Protein AF-A0A0B7FRS6-F1 (afdb_monomer)

Mean predicted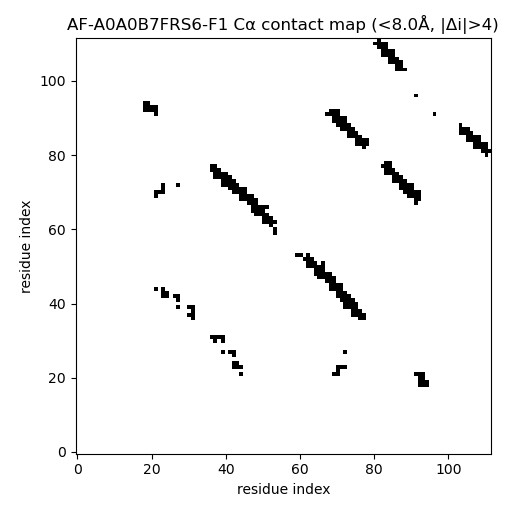 aligned error: 12.32 Å

pLDDT: mean 74.44, std 14.44, range [36.5, 91.19]

Structure (mmCIF, N/CA/C/O backbone):
data_AF-A0A0B7FRS6-F1
#
_entry.id   AF-A0A0B7FRS6-F1
#
loop_
_atom_site.group_PDB
_atom_site.id
_atom_site.type_symbol
_atom_site.label_atom_id
_atom_site.label_alt_id
_atom_site.label_comp_id
_atom_site.label_asym_id
_atom_site.label_entity_id
_atom_site.label_seq_id
_atom_site.pdbx_PDB_ins_code
_atom_site.Cartn_x
_atom_site.Cartn_y
_atom_site.Cartn_z
_atom_site.occupancy
_atom_site.B_iso_or_equiv
_atom_site.auth_seq_id
_atom_site.auth_comp_id
_atom_site.auth_asym_id
_atom_site.auth_atom_id
_atom_site.pdbx_PDB_model_num
ATOM 1 N N . MET A 1 1 ? 52.051 -42.140 -29.168 1.00 36.50 1 MET A N 1
ATOM 2 C CA . MET A 1 1 ? 51.556 -40.770 -29.425 1.00 36.50 1 MET A CA 1
ATOM 3 C C . MET A 1 1 ? 50.822 -40.313 -28.178 1.00 36.50 1 MET A C 1
ATOM 5 O O . MET A 1 1 ? 50.011 -41.065 -27.660 1.00 36.50 1 MET A O 1
ATOM 9 N N . HIS A 1 2 ? 51.223 -39.168 -27.636 1.00 40.34 2 HIS A N 1
ATOM 10 C CA . HIS A 1 2 ? 50.730 -38.613 -26.380 1.00 40.34 2 HIS A CA 1
ATOM 11 C C . HIS A 1 2 ? 49.326 -38.003 -26.541 1.00 40.34 2 HIS A C 1
ATOM 13 O O . HIS A 1 2 ? 49.011 -37.505 -27.620 1.00 40.34 2 HIS A O 1
ATOM 19 N N . THR A 1 3 ? 48.610 -37.899 -25.407 1.00 42.34 3 THR A N 1
ATOM 20 C CA . THR A 1 3 ? 47.634 -36.837 -25.044 1.00 42.34 3 THR A CA 1
ATOM 21 C C . THR A 1 3 ? 46.249 -36.852 -25.735 1.00 42.34 3 THR A C 1
ATOM 23 O O . THR A 1 3 ? 46.148 -37.199 -26.897 1.00 42.34 3 THR A O 1
ATOM 26 N N . LEU A 1 4 ? 45.103 -36.509 -25.123 1.00 47.31 4 LEU A N 1
ATOM 27 C CA . LEU A 1 4 ? 44.782 -35.772 -23.894 1.00 47.31 4 LEU A CA 1
ATOM 28 C C . LEU A 1 4 ? 43.533 -36.348 -23.195 1.00 47.31 4 LEU A C 1
ATOM 30 O O . LEU A 1 4 ? 42.510 -36.598 -23.830 1.00 47.31 4 LEU A O 1
ATOM 34 N N . SER A 1 5 ? 43.598 -36.409 -21.864 1.00 54.47 5 SER A N 1
ATOM 35 C CA . SER A 1 5 ? 42.441 -36.444 -20.967 1.00 54.47 5 SER A CA 1
ATOM 36 C C . SER A 1 5 ? 41.700 -35.103 -21.061 1.00 54.47 5 SER A C 1
ATOM 38 O O . SER A 1 5 ? 42.273 -34.060 -20.744 1.00 54.47 5 SER A O 1
ATOM 40 N N . LYS A 1 6 ? 40.451 -35.101 -21.539 1.00 46.09 6 LYS A N 1
ATOM 41 C CA . LYS A 1 6 ? 39.586 -33.911 -21.548 1.00 46.09 6 LYS A CA 1
ATOM 42 C C . LYS A 1 6 ? 38.684 -33.935 -20.318 1.00 46.09 6 LYS A C 1
ATOM 44 O O . LYS A 1 6 ? 37.590 -34.486 -20.344 1.00 46.09 6 LYS A O 1
ATOM 49 N N . TRP A 1 7 ? 39.162 -33.316 -19.247 1.00 55.66 7 TRP A N 1
ATOM 50 C CA . TRP A 1 7 ? 38.306 -32.736 -18.216 1.00 55.66 7 TRP A CA 1
ATOM 51 C C . TRP A 1 7 ? 37.706 -31.438 -18.747 1.00 55.66 7 TRP A C 1
ATOM 53 O O . TRP A 1 7 ? 38.464 -30.618 -19.251 1.00 55.66 7 TRP A O 1
ATOM 63 N N . LEU A 1 8 ? 36.394 -31.241 -18.607 1.00 51.91 8 LEU A N 1
ATOM 64 C CA . LEU A 1 8 ? 35.692 -29.955 -18.720 1.00 51.91 8 LEU A CA 1
ATOM 65 C C . LEU A 1 8 ? 34.285 -30.121 -18.103 1.00 51.91 8 LEU A C 1
ATOM 67 O O . LEU A 1 8 ? 33.739 -31.221 -18.110 1.00 51.91 8 LEU A O 1
ATOM 71 N N . PRO A 1 9 ? 33.707 -29.061 -17.529 1.00 49.56 9 PRO A N 1
ATOM 72 C CA . PRO A 1 9 ? 33.824 -28.719 -16.119 1.00 49.56 9 PRO A CA 1
ATOM 73 C C . PRO A 1 9 ? 32.498 -28.955 -15.380 1.00 49.56 9 PRO A C 1
ATOM 75 O O . PRO A 1 9 ? 31.437 -29.057 -15.991 1.00 49.56 9 PRO A O 1
ATOM 78 N N . VAL A 1 10 ? 32.550 -29.005 -14.046 1.00 53.81 10 VAL A N 1
ATOM 79 C CA . VAL A 1 10 ? 31.360 -28.899 -13.193 1.00 53.81 10 VAL A CA 1
ATOM 80 C C . VAL A 1 10 ? 30.739 -27.531 -13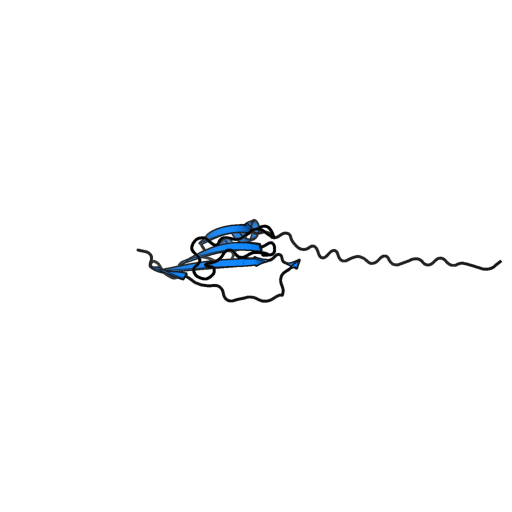.470 1.00 53.81 10 VAL A C 1
ATOM 82 O O . VAL A 1 10 ? 31.195 -26.517 -12.944 1.00 53.81 10 VAL A O 1
ATOM 85 N N . SER A 1 11 ? 29.764 -27.495 -14.379 1.00 56.84 11 SER A N 1
ATOM 86 C CA . SER A 1 11 ? 28.996 -26.298 -14.691 1.00 56.84 11 SER A CA 1
ATOM 87 C C . SER A 1 11 ? 28.397 -25.784 -13.398 1.00 56.84 11 SER A C 1
ATOM 89 O O . SER A 1 11 ? 27.601 -26.466 -12.751 1.00 56.84 11 SER A O 1
ATOM 91 N N . ALA A 1 12 ? 28.837 -24.588 -13.020 1.00 54.03 12 ALA A N 1
ATOM 92 C CA . ALA A 1 12 ? 28.285 -23.828 -11.927 1.00 54.03 12 ALA A CA 1
ATOM 93 C C . ALA A 1 12 ? 26.760 -23.820 -12.066 1.00 54.03 12 ALA A C 1
ATOM 95 O O . ALA A 1 12 ? 26.212 -23.259 -13.016 1.00 54.03 12 ALA A O 1
ATOM 96 N N . LEU A 1 13 ? 26.084 -24.458 -11.110 1.00 49.31 13 LEU A N 1
ATOM 97 C CA . LEU A 1 13 ? 24.711 -24.131 -10.770 1.00 49.31 13 LEU A CA 1
ATOM 98 C C . LEU A 1 13 ? 24.729 -22.649 -10.404 1.00 49.31 13 LEU A C 1
ATOM 100 O O . LEU A 1 13 ? 25.051 -22.271 -9.278 1.00 49.31 13 LEU A O 1
ATOM 104 N N . LEU A 1 14 ? 24.465 -21.800 -11.395 1.00 47.53 14 LEU A N 1
ATOM 105 C CA . LEU A 1 14 ? 24.078 -20.429 -11.155 1.00 47.53 14 LEU A CA 1
ATOM 106 C C . LEU A 1 14 ? 22.814 -20.536 -10.315 1.00 47.53 14 LEU A C 1
ATOM 108 O O . LEU A 1 14 ? 21.745 -20.887 -10.815 1.00 47.53 14 LEU A O 1
ATOM 112 N N . TYR A 1 15 ? 22.968 -20.296 -9.015 1.00 48.75 15 TYR A N 1
ATOM 113 C CA . TYR A 1 15 ? 21.874 -19.939 -8.140 1.00 48.75 15 TYR A CA 1
ATOM 114 C C . TYR A 1 15 ? 21.245 -18.689 -8.748 1.00 48.75 15 TYR A C 1
ATOM 116 O O . TYR A 1 15 ? 21.639 -17.563 -8.446 1.00 48.75 15 TYR A O 1
ATOM 124 N N . ALA A 1 16 ? 20.292 -18.889 -9.657 1.00 46.75 16 ALA A N 1
ATOM 125 C CA . ALA A 1 16 ? 19.296 -17.892 -9.956 1.00 46.75 16 ALA A CA 1
ATOM 126 C C . ALA A 1 16 ? 18.582 -17.662 -8.626 1.00 46.75 16 ALA A C 1
ATOM 128 O O . ALA A 1 16 ? 17.692 -18.419 -8.234 1.00 46.75 16 ALA A O 1
ATOM 129 N N . ALA A 1 17 ? 19.057 -16.672 -7.872 1.00 50.22 17 ALA A N 1
ATOM 130 C CA . ALA A 1 17 ? 18.305 -16.101 -6.782 1.00 50.22 17 ALA A CA 1
ATOM 131 C C . ALA A 1 17 ? 17.002 -15.634 -7.425 1.00 50.22 17 ALA A C 1
ATOM 133 O O . ALA A 1 17 ? 16.973 -14.635 -8.139 1.00 50.22 17 ALA A O 1
ATOM 134 N N . SER A 1 18 ? 15.953 -16.438 -7.267 1.00 43.28 18 SER A N 1
ATOM 135 C CA . SER A 1 18 ? 14.602 -16.093 -7.668 1.00 43.28 18 SER A CA 1
ATOM 136 C C . SER A 1 18 ? 14.213 -14.873 -6.843 1.00 43.28 18 SER A C 1
ATOM 138 O O . SER A 1 18 ? 13.661 -15.016 -5.752 1.00 43.28 18 SER A O 1
ATOM 140 N N . ALA A 1 19 ? 14.555 -13.675 -7.325 1.00 54.12 19 ALA A N 1
ATOM 141 C CA . ALA A 1 19 ? 14.018 -12.435 -6.802 1.00 54.12 19 ALA A CA 1
ATOM 142 C C . ALA A 1 19 ? 12.505 -12.574 -6.938 1.00 54.12 19 ALA A C 1
ATOM 144 O O . ALA A 1 19 ? 11.979 -12.663 -8.048 1.00 54.12 19 ALA A O 1
ATOM 145 N N . LYS A 1 20 ? 11.816 -12.737 -5.806 1.00 59.75 20 LYS A N 1
ATOM 146 C CA . LYS A 1 20 ? 10.366 -12.875 -5.834 1.00 59.75 20 LYS A CA 1
ATOM 147 C C . LYS A 1 20 ? 9.819 -11.587 -6.449 1.00 59.75 20 LYS A C 1
ATOM 149 O O . LYS A 1 20 ? 10.229 -10.513 -5.994 1.00 59.75 20 LYS A O 1
ATOM 154 N N . PRO A 1 21 ? 8.954 -11.679 -7.475 1.00 65.50 21 PRO A N 1
ATOM 155 C CA . PRO A 1 21 ? 8.307 -10.499 -8.018 1.00 65.50 21 PRO A CA 1
ATOM 156 C C . PRO A 1 21 ? 7.596 -9.765 -6.881 1.00 65.50 21 PRO A C 1
ATOM 158 O O . PRO A 1 21 ? 7.134 -10.381 -5.916 1.00 65.50 21 PRO A O 1
ATOM 161 N N . LEU A 1 22 ? 7.586 -8.441 -6.970 1.00 76.44 22 LEU A N 1
ATOM 162 C CA . LEU A 1 22 ? 7.035 -7.568 -5.948 1.00 76.44 22 LEU A CA 1
ATOM 163 C C . LEU A 1 22 ? 5.520 -7.806 -5.818 1.00 76.44 22 LEU A C 1
ATOM 165 O O . LEU A 1 22 ? 4.728 -7.274 -6.589 1.00 76.44 22 LEU A O 1
ATOM 169 N N . ASP A 1 23 ? 5.108 -8.631 -4.857 1.00 84.69 23 ASP A N 1
ATOM 170 C CA . ASP A 1 23 ? 3.711 -9.047 -4.716 1.00 84.69 23 ASP A CA 1
ATOM 171 C C . ASP A 1 23 ? 2.913 -8.096 -3.809 1.00 84.69 23 ASP A C 1
ATOM 173 O O . ASP A 1 23 ? 2.596 -8.391 -2.652 1.00 84.69 23 ASP A O 1
ATOM 177 N N . CYS A 1 24 ? 2.587 -6.917 -4.342 1.00 86.38 24 CYS A N 1
ATOM 178 C CA . CYS A 1 24 ? 1.724 -5.954 -3.653 1.00 86.38 24 CYS A CA 1
ATOM 179 C C . CYS A 1 24 ? 0.311 -6.496 -3.403 1.00 86.38 24 CYS A C 1
ATOM 181 O O . CYS A 1 24 ? -0.322 -6.138 -2.406 1.00 86.38 24 CYS A O 1
ATOM 183 N N . ALA A 1 25 ? -0.197 -7.354 -4.289 1.00 86.00 25 ALA A N 1
ATOM 184 C CA . ALA A 1 25 ? -1.538 -7.911 -4.164 1.00 86.00 25 ALA A CA 1
ATOM 185 C C . ALA A 1 25 ? -1.605 -8.921 -3.010 1.00 86.00 25 ALA A C 1
ATOM 187 O O . ALA A 1 25 ? -2.475 -8.810 -2.144 1.00 86.00 25 ALA A O 1
ATOM 188 N N . GLY A 1 26 ? -0.642 -9.841 -2.930 1.00 86.50 26 GLY A N 1
ATOM 189 C CA . GLY A 1 26 ? -0.522 -10.770 -1.809 1.00 86.50 26 GLY A CA 1
ATOM 190 C C . GLY A 1 26 ? -0.219 -10.067 -0.488 1.00 86.50 26 GLY A C 1
ATOM 191 O O . GLY A 1 26 ? -0.748 -10.473 0.549 1.00 86.50 26 GLY A O 1
ATOM 192 N N . LEU A 1 27 ? 0.546 -8.966 -0.505 1.00 85.44 27 LEU A N 1
ATOM 193 C CA . LEU A 1 27 ? 0.742 -8.124 0.680 1.00 85.44 27 LEU A CA 1
ATOM 194 C C . LEU A 1 27 ? -0.584 -7.528 1.170 1.00 85.44 27 LEU A C 1
ATOM 196 O O . LEU A 1 27 ? -0.861 -7.548 2.370 1.00 85.44 27 LEU A O 1
ATOM 200 N N . LEU A 1 28 ? -1.415 -7.023 0.254 1.00 87.31 28 LEU A N 1
ATOM 201 C CA . LEU A 1 28 ? -2.725 -6.471 0.585 1.00 87.31 28 LEU A CA 1
ATOM 202 C C . LEU A 1 28 ? -3.620 -7.510 1.263 1.00 87.31 28 LEU A C 1
ATOM 204 O O . LEU A 1 28 ? -4.206 -7.213 2.305 1.00 87.31 28 LEU A O 1
ATOM 208 N N . ASP A 1 29 ? -3.696 -8.713 0.700 1.00 87.69 29 ASP A N 1
ATOM 209 C CA . ASP A 1 29 ? -4.499 -9.809 1.245 1.00 87.69 29 ASP A CA 1
ATOM 210 C C . ASP A 1 29 ? -3.975 -10.276 2.613 1.00 87.69 29 ASP A C 1
ATOM 212 O O . ASP A 1 29 ? -4.687 -10.229 3.621 1.00 87.69 29 ASP A O 1
ATOM 216 N N . SER A 1 30 ? -2.679 -10.586 2.677 1.00 88.25 30 SER A N 1
ATOM 217 C CA . SER A 1 30 ? -2.015 -11.065 3.894 1.00 88.25 30 SER A CA 1
ATOM 218 C C . SER A 1 30 ? -2.083 -10.044 5.029 1.00 88.25 30 SER A C 1
ATOM 220 O O . SER A 1 30 ? -2.215 -10.404 6.195 1.00 88.25 30 SER A O 1
ATOM 222 N N . SER A 1 31 ? -2.021 -8.747 4.723 1.00 87.81 31 SER A N 1
ATOM 223 C CA . SER A 1 31 ? -2.059 -7.707 5.756 1.00 87.81 31 SER A CA 1
ATOM 224 C C . SER A 1 31 ? -3.383 -7.684 6.530 1.00 87.81 31 SER A C 1
ATOM 226 O O . SER A 1 31 ? -3.375 -7.445 7.739 1.00 87.81 31 SER A O 1
ATOM 228 N N . LYS A 1 32 ? -4.509 -7.989 5.867 1.00 86.06 32 LYS A N 1
ATOM 229 C CA . LYS A 1 32 ? -5.842 -8.029 6.491 1.00 86.06 32 LYS A CA 1
ATOM 230 C C . LYS A 1 32 ? -5.995 -9.221 7.430 1.00 86.06 32 LYS A C 1
ATOM 232 O O . LYS A 1 32 ? -6.686 -9.120 8.441 1.00 86.06 32 LYS A O 1
ATOM 237 N N . THR A 1 33 ? -5.366 -10.345 7.093 1.00 87.38 33 THR A N 1
ATOM 238 C CA . THR A 1 33 ? -5.445 -11.580 7.882 1.00 87.38 33 THR A CA 1
ATOM 239 C C . THR A 1 33 ? -4.461 -11.572 9.050 1.00 87.38 33 THR A C 1
ATOM 241 O O . THR A 1 33 ? -4.813 -11.996 10.152 1.00 87.38 33 THR A O 1
ATOM 244 N N . LEU A 1 34 ? -3.254 -11.040 8.841 1.00 89.56 34 LEU A N 1
ATOM 245 C CA . LEU A 1 34 ? -2.190 -11.018 9.846 1.00 89.56 34 LEU A CA 1
ATOM 246 C C . LEU A 1 34 ? -2.374 -9.916 10.895 1.00 89.56 34 LEU A C 1
ATOM 248 O O . LEU A 1 34 ? -2.019 -10.115 12.057 1.00 89.56 34 LEU A O 1
ATOM 252 N N . ILE A 1 35 ? -2.923 -8.757 10.515 1.00 88.06 35 ILE A N 1
ATOM 253 C CA . ILE A 1 35 ? -3.040 -7.596 11.405 1.00 88.06 35 ILE A CA 1
ATOM 254 C C . ILE A 1 35 ? -4.518 -7.272 11.624 1.00 88.06 35 ILE A C 1
ATOM 256 O O . ILE A 1 35 ? -5.155 -6.551 10.854 1.00 88.06 35 ILE A O 1
ATOM 260 N N . LYS A 1 36 ? -5.073 -7.789 12.725 1.00 86.25 36 LYS A N 1
ATOM 261 C CA . LYS A 1 36 ? -6.466 -7.526 13.114 1.00 86.25 36 LYS A CA 1
ATOM 262 C C . LYS A 1 36 ? -6.706 -6.025 13.284 1.00 86.25 36 LYS A C 1
ATOM 264 O O . LYS A 1 36 ? -5.974 -5.361 14.007 1.00 86.25 36 LYS A O 1
ATOM 269 N N . GLY A 1 37 ? -7.759 -5.505 12.656 1.00 84.50 37 GLY A N 1
ATOM 270 C CA . GLY A 1 37 ? -8.132 -4.087 12.744 1.00 84.50 37 GLY A CA 1
ATOM 271 C C . GLY A 1 37 ? -7.366 -3.162 11.793 1.00 84.50 37 GLY A C 1
ATOM 272 O O . GLY A 1 37 ? -7.641 -1.958 11.774 1.00 84.50 37 GLY A O 1
ATOM 273 N N . LEU A 1 38 ? -6.451 -3.708 10.985 1.00 89.12 38 LEU A N 1
ATOM 274 C CA . LEU A 1 38 ? -5.840 -2.984 9.882 1.00 89.12 38 LEU A CA 1
ATOM 275 C C . LEU A 1 38 ? -6.836 -2.831 8.731 1.00 89.12 38 LEU A C 1
ATOM 277 O O . LEU A 1 38 ? -7.487 -3.788 8.321 1.00 89.12 38 LEU A O 1
ATOM 281 N N . ASN A 1 39 ? -6.909 -1.625 8.180 1.00 90.06 39 ASN A N 1
ATOM 282 C CA . ASN A 1 39 ? -7.727 -1.285 7.024 1.00 90.06 39 ASN A CA 1
ATOM 283 C C . ASN A 1 39 ? -6.806 -0.764 5.914 1.00 90.06 39 ASN A C 1
ATOM 285 O O . ASN A 1 39 ? -6.555 0.443 5.833 1.00 90.06 39 ASN A O 1
ATOM 289 N N . PRO A 1 40 ? -6.241 -1.654 5.085 1.00 89.88 40 PRO A N 1
ATOM 290 C CA . PRO A 1 40 ? -5.473 -1.250 3.917 1.00 89.88 40 PRO A CA 1
ATOM 291 C C . PRO A 1 40 ? -6.356 -0.504 2.912 1.00 89.88 40 PRO A C 1
ATOM 293 O O . PRO A 1 40 ? -7.472 -0.942 2.635 1.00 89.88 40 PRO A O 1
ATOM 296 N N . PHE A 1 41 ? -5.853 0.593 2.350 1.00 87.94 41 PHE A N 1
ATOM 297 C CA . PHE A 1 41 ? -6.558 1.391 1.338 1.00 87.94 41 PHE A CA 1
ATOM 298 C C . PHE A 1 41 ? -5.809 1.479 0.002 1.00 87.94 41 PHE A C 1
ATOM 300 O O . PHE A 1 41 ? -6.413 1.859 -0.994 1.00 87.94 41 PHE A O 1
ATOM 307 N N . VAL A 1 42 ? -4.514 1.149 -0.036 1.00 87.38 42 VAL A N 1
ATOM 308 C CA . VAL A 1 42 ? -3.723 1.099 -1.275 1.00 87.38 42 VAL A CA 1
ATOM 309 C C . VAL A 1 42 ? -2.654 0.017 -1.167 1.00 87.38 42 VAL A C 1
ATOM 311 O O . VAL A 1 42 ? -2.046 -0.154 -0.108 1.00 87.38 42 VAL A O 1
ATOM 314 N N . SER A 1 43 ? -2.436 -0.713 -2.256 1.00 89.12 43 SER A N 1
ATOM 315 C CA . SER A 1 43 ? -1.270 -1.576 -2.438 1.00 89.12 43 SER A CA 1
ATOM 316 C C . SER A 1 43 ? -0.973 -1.689 -3.925 1.00 89.12 43 SER A C 1
ATOM 318 O O . SER A 1 43 ? -1.641 -2.435 -4.638 1.00 89.12 43 SER A O 1
ATOM 320 N N . GLU A 1 44 ? -0.022 -0.895 -4.403 1.00 87.88 44 GLU A N 1
ATOM 321 C CA . GLU A 1 44 ? 0.251 -0.742 -5.833 1.00 87.88 44 GLU A CA 1
ATOM 322 C C . GLU A 1 44 ? 1.750 -0.797 -6.112 1.00 87.88 44 GLU A C 1
ATOM 324 O O . GLU A 1 44 ? 2.564 -0.283 -5.340 1.00 87.88 44 GLU A O 1
ATOM 329 N N . ILE A 1 45 ? 2.104 -1.423 -7.235 1.00 87.38 45 ILE A N 1
ATOM 330 C CA . ILE A 1 45 ? 3.470 -1.414 -7.752 1.00 87.38 45 ILE A CA 1
ATOM 331 C C . ILE A 1 45 ? 3.676 -0.084 -8.473 1.00 87.38 45 ILE A C 1
ATOM 333 O O . ILE A 1 45 ? 2.968 0.233 -9.429 1.00 87.38 45 ILE A O 1
ATOM 337 N N . HIS A 1 46 ? 4.672 0.673 -8.034 1.00 85.31 46 HIS A N 1
ATOM 338 C CA . HIS A 1 46 ? 5.188 1.817 -8.763 1.00 85.31 46 HIS A CA 1
ATOM 339 C C . HIS A 1 46 ? 6.411 1.377 -9.573 1.00 85.31 46 HIS A C 1
ATOM 341 O O . HIS A 1 46 ? 7.377 0.885 -8.980 1.00 85.31 46 HIS A O 1
ATOM 347 N N . PRO A 1 47 ? 6.381 1.527 -10.910 1.00 80.94 47 PRO A N 1
ATOM 348 C CA . PRO A 1 47 ? 7.487 1.119 -11.766 1.00 80.94 47 PRO A CA 1
ATOM 349 C C . PRO A 1 47 ? 8.733 1.972 -11.512 1.00 80.94 47 PRO A C 1
ATOM 351 O O . PRO A 1 47 ? 8.650 3.092 -11.012 1.00 80.94 47 PRO A O 1
ATOM 354 N N . ALA A 1 48 ? 9.899 1.443 -11.881 1.00 80.44 48 ALA A N 1
ATOM 355 C CA . ALA A 1 48 ? 11.147 2.192 -11.806 1.00 80.44 48 ALA A CA 1
ATOM 356 C C . ALA A 1 48 ? 11.141 3.406 -12.754 1.00 80.44 48 ALA A C 1
ATOM 358 O O . ALA A 1 48 ? 10.471 3.401 -13.790 1.00 80.44 48 ALA A O 1
ATOM 359 N N . ASN A 1 49 ? 11.940 4.422 -12.419 1.00 73.19 49 ASN A N 1
ATOM 360 C CA . ASN A 1 49 ? 12.228 5.592 -13.262 1.00 73.19 49 ASN A CA 1
ATOM 361 C C . ASN A 1 49 ? 11.008 6.463 -13.611 1.00 73.19 49 ASN A C 1
ATOM 363 O O . ASN A 1 49 ? 11.067 7.267 -14.543 1.00 73.19 49 ASN A O 1
ATOM 367 N N . VAL A 1 50 ? 9.909 6.347 -12.863 1.00 70.00 50 VAL A N 1
ATOM 368 C CA . VAL A 1 50 ? 8.789 7.287 -12.967 1.00 70.00 50 VAL A CA 1
ATOM 369 C C . VAL A 1 50 ? 8.891 8.350 -11.889 1.00 70.00 50 VAL A C 1
ATOM 371 O O . VAL A 1 50 ? 9.262 8.085 -10.746 1.00 70.00 50 VAL A O 1
ATOM 374 N N . THR A 1 51 ? 8.532 9.576 -12.253 1.00 70.25 51 THR A N 1
ATOM 375 C CA . THR A 1 51 ? 8.426 10.677 -11.305 1.00 70.25 51 THR A CA 1
ATOM 376 C C . THR A 1 51 ? 7.257 10.413 -10.364 1.00 70.25 51 THR A C 1
ATOM 378 O O . THR A 1 51 ? 6.092 10.588 -10.725 1.00 70.25 51 THR A O 1
ATOM 381 N N . PHE A 1 52 ? 7.563 9.976 -9.146 1.00 71.81 52 PHE A N 1
ATOM 382 C CA . PHE A 1 52 ? 6.541 9.752 -8.138 1.00 71.81 52 PHE A CA 1
ATOM 383 C C . PHE A 1 52 ? 6.118 11.091 -7.525 1.00 71.81 52 PHE A C 1
ATOM 385 O O . PHE A 1 52 ? 6.940 11.812 -6.954 1.00 71.81 52 PHE A O 1
ATOM 392 N N . VAL A 1 53 ? 4.827 11.413 -7.644 1.00 69.44 53 VAL A N 1
ATOM 393 C CA . VAL A 1 53 ? 4.206 12.597 -7.039 1.00 69.44 53 VAL A CA 1
ATOM 394 C C . VAL A 1 53 ? 3.325 12.138 -5.874 1.00 69.44 53 VAL A C 1
ATOM 396 O O . VAL A 1 53 ? 2.190 11.706 -6.089 1.00 69.44 53 VAL A O 1
ATOM 399 N N . PRO A 1 54 ? 3.819 12.190 -4.629 1.00 65.94 54 PRO A N 1
ATOM 400 C CA . PRO A 1 54 ? 3.016 11.824 -3.475 1.00 65.94 54 PRO A CA 1
ATOM 401 C C . PRO A 1 54 ? 1.929 12.870 -3.225 1.00 65.94 54 PRO A C 1
ATOM 403 O O . PRO A 1 54 ? 2.170 13.950 -2.688 1.00 65.94 54 PRO A O 1
ATOM 406 N N . VAL A 1 55 ? 0.695 12.533 -3.587 1.00 60.88 55 VAL A N 1
ATOM 407 C CA . VAL A 1 55 ? -0.460 13.403 -3.355 1.00 60.88 55 VAL A CA 1
ATOM 408 C C . VAL A 1 55 ? -0.693 13.561 -1.847 1.00 60.88 55 VAL A C 1
ATOM 410 O O . VAL A 1 55 ? -1.037 12.604 -1.155 1.00 60.88 55 VAL A O 1
ATOM 413 N N . GLY A 1 56 ? -0.512 14.781 -1.334 1.00 58.34 56 GLY A N 1
ATOM 414 C CA . GLY A 1 56 ? -0.846 15.141 0.048 1.00 58.34 56 GLY A CA 1
ATOM 415 C C . GLY A 1 56 ? 0.161 14.699 1.118 1.00 58.34 56 GLY A C 1
ATOM 416 O O . GLY A 1 56 ? -0.174 14.737 2.304 1.00 58.34 56 GLY A O 1
ATOM 417 N N . ASN A 1 57 ? 1.383 14.296 0.745 1.00 61.84 57 ASN A N 1
ATOM 418 C CA . ASN A 1 57 ? 2.429 13.977 1.718 1.00 61.84 57 ASN A CA 1
ATOM 419 C C . ASN A 1 57 ? 3.370 15.171 1.934 1.00 61.84 57 ASN A C 1
ATOM 421 O O . ASN A 1 57 ? 4.250 15.440 1.124 1.00 61.84 57 ASN A O 1
ATOM 425 N N . VAL A 1 58 ? 3.229 15.849 3.075 1.00 59.22 58 VAL A N 1
ATOM 426 C CA . VAL A 1 58 ? 4.076 16.999 3.455 1.00 59.22 58 VAL A CA 1
ATOM 427 C C . VAL A 1 58 ? 5.562 16.621 3.554 1.00 59.22 58 VAL A C 1
ATOM 429 O O . VAL A 1 58 ? 6.424 17.481 3.416 1.00 59.22 58 VAL A O 1
ATOM 432 N N . ALA A 1 59 ? 5.881 15.340 3.784 1.00 58.38 59 ALA A N 1
ATOM 433 C CA . ALA A 1 59 ? 7.266 14.873 3.855 1.00 58.38 59 ALA A CA 1
ATOM 434 C C . ALA A 1 59 ? 7.960 14.826 2.484 1.00 58.38 59 ALA A C 1
ATOM 436 O O . ALA A 1 59 ? 9.186 14.812 2.430 1.00 58.38 59 ALA A O 1
ATOM 437 N N . TYR A 1 60 ? 7.190 14.826 1.394 1.00 62.59 60 TYR A N 1
ATOM 438 C CA . TYR A 1 60 ? 7.698 14.783 0.026 1.00 62.59 60 TYR A CA 1
ATOM 439 C C . TYR A 1 60 ? 7.000 15.864 -0.811 1.00 62.59 60 TYR A C 1
ATOM 441 O O . TYR A 1 60 ? 6.141 15.558 -1.633 1.00 62.59 60 TYR A O 1
ATOM 449 N N . PRO A 1 61 ? 7.333 17.148 -0.590 1.00 62.56 61 PRO A N 1
ATOM 450 C CA . PRO A 1 61 ? 6.715 18.256 -1.319 1.00 62.56 61 PRO A CA 1
ATOM 451 C C . PRO A 1 61 ? 7.118 18.284 -2.799 1.00 62.56 61 PRO A C 1
ATOM 453 O O . PRO A 1 61 ? 6.422 18.882 -3.615 1.00 62.56 61 PRO A O 1
ATOM 456 N N . ASN A 1 62 ? 8.228 17.624 -3.141 1.00 69.56 62 ASN A N 1
ATOM 457 C CA . ASN A 1 62 ? 8.795 17.621 -4.477 1.00 69.56 62 ASN A CA 1
ATOM 458 C C . ASN A 1 62 ? 8.687 16.218 -5.084 1.00 69.56 62 ASN A C 1
ATOM 460 O O . ASN A 1 62 ? 8.862 15.231 -4.360 1.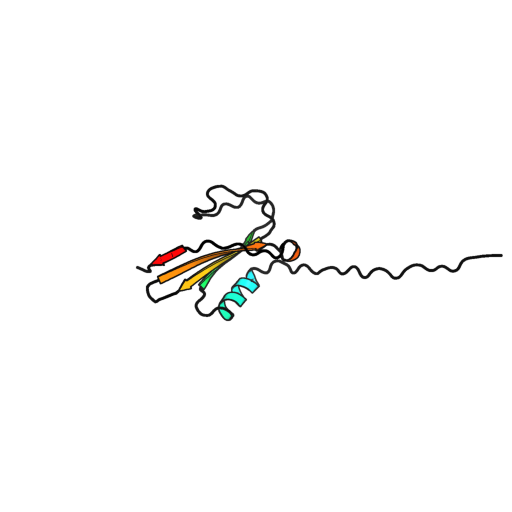00 69.56 62 ASN A O 1
ATOM 464 N N . PRO A 1 63 ? 8.450 16.116 -6.402 1.00 69.88 63 PRO A N 1
ATOM 465 C CA . PRO A 1 63 ? 8.511 14.839 -7.088 1.00 69.88 63 PRO A CA 1
ATOM 466 C C . PRO A 1 63 ? 9.885 14.190 -6.909 1.00 69.88 63 PRO A C 1
ATOM 468 O O . PRO A 1 63 ? 10.908 14.871 -7.001 1.00 69.88 63 PRO A O 1
ATOM 471 N N . VAL A 1 64 ? 9.907 12.884 -6.644 1.00 69.56 64 VAL A N 1
ATOM 472 C CA . VAL A 1 64 ? 11.155 12.148 -6.403 1.00 69.56 64 VAL A CA 1
ATOM 473 C C . VAL A 1 64 ? 11.554 11.420 -7.692 1.00 69.56 64 VAL A C 1
ATOM 475 O O . VAL A 1 64 ? 10.827 10.510 -8.104 1.00 69.56 64 VAL A O 1
ATOM 478 N N . PRO A 1 65 ? 12.646 11.831 -8.367 1.00 71.75 65 PRO A N 1
ATOM 479 C CA . PRO A 1 65 ? 13.154 11.133 -9.543 1.00 71.75 65 PRO A CA 1
ATOM 480 C C . PRO A 1 65 ? 13.934 9.869 -9.149 1.00 71.75 65 PRO A C 1
ATOM 482 O O . PRO A 1 65 ? 14.329 9.706 -7.995 1.00 71.75 65 PRO A O 1
ATOM 485 N N . ASP A 1 66 ? 14.152 8.984 -10.126 1.00 71.00 66 ASP A N 1
ATOM 486 C CA . ASP A 1 66 ? 15.062 7.829 -10.033 1.00 71.00 66 ASP A CA 1
ATOM 487 C C . ASP A 1 66 ? 14.766 6.842 -8.893 1.00 71.00 66 ASP A C 1
ATOM 489 O O . ASP A 1 66 ? 15.662 6.192 -8.349 1.00 71.00 66 ASP A O 1
ATOM 493 N N . LEU A 1 67 ? 13.489 6.697 -8.526 1.00 75.44 67 LEU A N 1
ATOM 494 C CA . LEU A 1 67 ? 13.094 5.659 -7.585 1.00 75.44 67 LEU A CA 1
ATOM 495 C C . LEU A 1 67 ? 13.154 4.279 -8.261 1.00 75.44 67 LEU A C 1
ATOM 497 O O . LEU A 1 67 ? 12.622 4.113 -9.366 1.00 75.44 67 LEU A O 1
ATOM 501 N N . PRO A 1 68 ? 13.774 3.276 -7.607 1.00 79.69 68 PRO A N 1
ATOM 502 C CA . PRO A 1 68 ? 13.666 1.891 -8.046 1.00 79.69 68 PRO A CA 1
ATOM 503 C C . PRO A 1 68 ? 12.212 1.432 -7.930 1.00 79.69 68 PRO A C 1
ATOM 505 O O . PRO A 1 68 ? 11.443 2.013 -7.172 1.00 79.69 68 PRO A O 1
ATOM 508 N N . GLU A 1 69 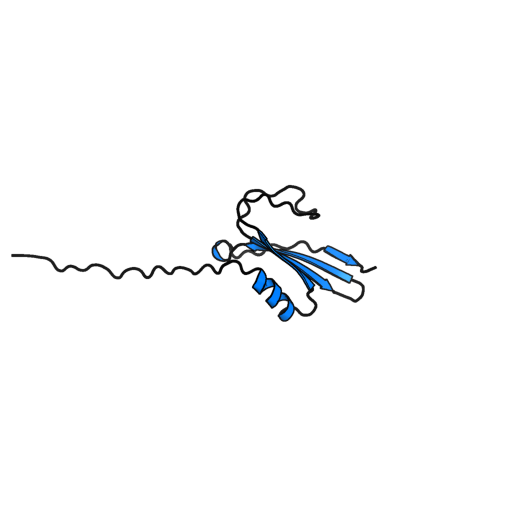? 11.843 0.365 -8.636 1.00 84.00 69 GLU A N 1
ATOM 509 C CA . GLU A 1 69 ? 10.509 -0.230 -8.512 1.00 84.00 69 GLU A CA 1
ATOM 510 C C . GLU A 1 69 ? 10.180 -0.541 -7.039 1.00 84.00 69 GLU A C 1
ATOM 512 O O . GLU A 1 69 ? 10.969 -1.179 -6.326 1.00 84.00 69 GLU A O 1
ATOM 517 N N . PHE A 1 70 ? 9.015 -0.082 -6.578 1.00 86.31 70 PHE A N 1
ATOM 518 C CA . PHE A 1 70 ? 8.593 -0.239 -5.188 1.00 86.31 70 PHE A CA 1
ATOM 519 C C . PHE A 1 70 ? 7.087 -0.449 -5.042 1.00 86.31 70 PHE A C 1
ATOM 521 O O . PHE A 1 70 ? 6.281 -0.034 -5.867 1.00 86.31 70 PHE A O 1
ATOM 528 N N . CYS A 1 71 ? 6.708 -1.087 -3.942 1.00 89.31 71 CYS A N 1
ATOM 529 C CA . CYS A 1 71 ? 5.340 -1.366 -3.566 1.00 89.31 71 CYS A CA 1
ATOM 530 C C . CYS A 1 71 ? 4.894 -0.291 -2.594 1.00 89.31 71 CYS A C 1
ATOM 532 O O . CYS A 1 71 ? 5.430 -0.205 -1.483 1.00 89.31 71 CYS A O 1
ATOM 534 N N . ARG A 1 72 ? 3.921 0.525 -2.986 1.00 88.25 72 ARG A N 1
ATOM 535 C CA . ARG A 1 72 ? 3.288 1.471 -2.073 1.00 88.25 72 ARG A CA 1
ATOM 536 C C . ARG A 1 72 ? 2.125 0.785 -1.390 1.00 88.25 72 ARG A C 1
ATOM 538 O O . ARG A 1 72 ? 1.065 0.612 -1.981 1.00 88.25 72 ARG A O 1
ATOM 545 N N . PHE A 1 73 ? 2.318 0.470 -0.120 1.00 89.50 73 PHE A N 1
ATOM 546 C CA . PHE A 1 73 ? 1.278 -0.042 0.753 1.00 89.50 73 PHE A CA 1
ATOM 547 C C . PHE A 1 73 ? 0.817 1.057 1.706 1.00 89.50 73 PHE A C 1
ATOM 549 O O . PHE A 1 73 ? 1.630 1.673 2.391 1.00 89.50 73 PHE A O 1
ATOM 556 N N . GLY A 1 74 ? -0.481 1.313 1.787 1.00 89.88 74 GLY A N 1
ATOM 557 C CA . GLY A 1 74 ? -1.043 2.288 2.712 1.00 89.88 74 GLY A CA 1
ATOM 558 C C . GLY A 1 74 ? -2.209 1.697 3.476 1.00 89.88 74 GLY A C 1
ATOM 559 O O . GLY A 1 74 ? -3.089 1.055 2.898 1.00 89.88 74 GLY A O 1
ATOM 560 N N . ALA A 1 75 ? -2.218 1.928 4.786 1.00 89.88 75 ALA A N 1
ATOM 561 C CA . ALA A 1 75 ? -3.258 1.417 5.658 1.00 89.88 75 ALA A CA 1
ATOM 562 C C . ALA A 1 75 ? -3.634 2.387 6.779 1.00 89.88 75 ALA A C 1
ATOM 564 O O . ALA A 1 75 ? -2.869 3.267 7.187 1.00 89.88 75 ALA A O 1
ATOM 565 N N . GLU A 1 76 ? -4.851 2.205 7.274 1.00 91.19 76 GLU A N 1
ATOM 566 C CA . GLU A 1 76 ? -5.379 2.866 8.457 1.00 91.19 76 GLU A CA 1
ATOM 567 C C . GLU A 1 76 ? -5.585 1.845 9.573 1.00 91.19 76 GLU A C 1
ATOM 569 O O . GLU A 1 76 ? -6.026 0.720 9.340 1.00 91.19 76 GLU A O 1
ATOM 574 N N . TYR A 1 77 ? -5.305 2.246 10.804 1.00 89.94 77 TYR A N 1
ATOM 575 C CA . TYR A 1 77 ? -5.529 1.425 11.982 1.00 89.94 77 TYR A CA 1
ATOM 576 C C . TYR A 1 77 ? -6.301 2.224 13.024 1.00 89.94 77 TYR A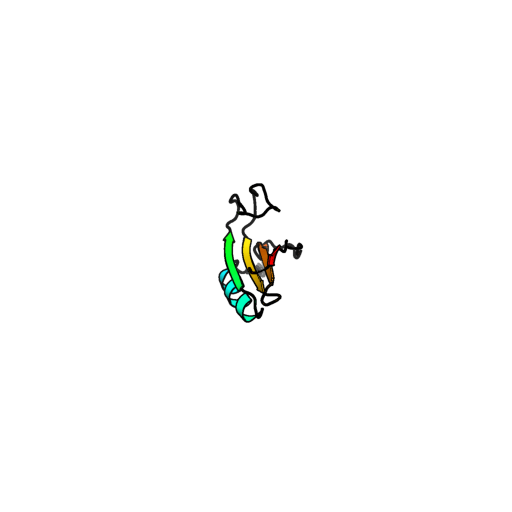 C 1
ATOM 578 O O . TYR A 1 77 ? -5.953 3.363 13.353 1.00 89.94 77 TYR A O 1
ATOM 586 N N . ASN A 1 78 ? -7.363 1.621 13.548 1.00 88.75 78 ASN A N 1
ATOM 587 C CA . ASN A 1 78 ? -8.196 2.236 14.571 1.00 88.75 78 ASN A CA 1
ATOM 588 C C . ASN A 1 78 ? -7.585 1.963 15.943 1.00 88.75 78 ASN A C 1
ATOM 590 O O . ASN A 1 78 ? -7.539 0.818 16.384 1.00 88.75 78 ASN A O 1
ATOM 594 N N . THR A 1 79 ? -7.125 3.008 16.624 1.00 85.50 79 THR A N 1
ATOM 595 C CA . THR A 1 79 ? -6.636 2.889 18.006 1.00 85.50 79 THR A CA 1
ATOM 596 C C . THR A 1 79 ? -7.771 2.973 19.014 1.00 85.50 79 THR A C 1
ATOM 598 O O . THR A 1 79 ? -7.663 2.420 20.103 1.00 85.50 79 THR A O 1
ATOM 601 N N . SER A 1 80 ? -8.868 3.641 18.654 1.00 84.38 80 SER A N 1
ATOM 602 C CA . SER A 1 80 ? -10.098 3.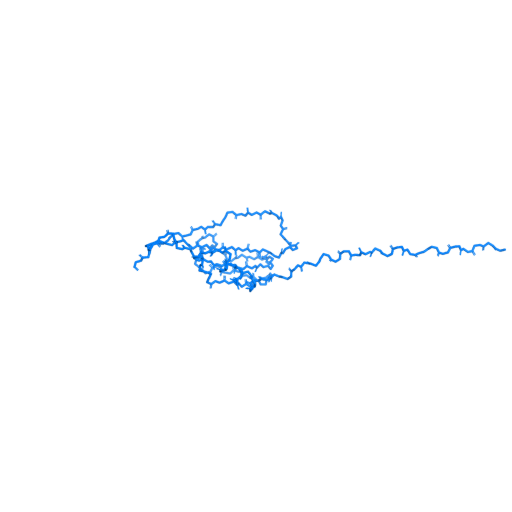695 19.441 1.00 84.38 80 SER A CA 1
ATOM 603 C C . SER A 1 80 ? -11.319 3.884 18.533 1.00 84.38 80 SER A C 1
ATOM 605 O O . SER A 1 80 ? -11.211 3.955 17.303 1.00 84.38 80 SER A O 1
ATOM 607 N N . THR A 1 81 ? -12.504 3.992 19.133 1.00 83.69 81 THR A N 1
ATOM 608 C CA . THR A 1 81 ? -13.739 4.356 18.422 1.00 83.69 81 THR A CA 1
ATOM 609 C C . THR A 1 81 ? -13.669 5.757 17.812 1.00 83.69 81 THR A C 1
ATOM 611 O O . THR A 1 81 ? -14.272 5.990 16.769 1.00 83.69 81 THR A O 1
ATOM 614 N N . THR A 1 82 ? -12.880 6.657 18.403 1.00 84.38 82 THR A N 1
ATOM 615 C CA . THR A 1 82 ? -12.774 8.072 18.017 1.00 84.38 82 THR A CA 1
ATOM 616 C C . THR A 1 82 ? -11.426 8.441 17.404 1.00 84.38 82 THR A C 1
ATOM 618 O O . THR A 1 82 ? -11.223 9.589 17.030 1.00 84.38 82 THR A O 1
ATOM 621 N N . SER A 1 83 ? -10.471 7.515 17.296 1.00 86.12 83 SER A N 1
ATOM 622 C CA . SER A 1 83 ? -9.116 7.810 16.814 1.00 86.12 83 SER A CA 1
ATOM 623 C C . SER A 1 83 ? -8.605 6.749 15.850 1.00 86.12 83 SER A C 1
ATOM 625 O O . SER A 1 83 ? -8.824 5.547 16.028 1.00 86.12 83 SER A O 1
ATOM 627 N N . LYS A 1 84 ? -7.887 7.203 14.822 1.00 88.19 84 LYS A N 1
ATOM 628 C CA . LYS A 1 84 ? -7.162 6.341 13.886 1.00 88.19 84 LYS A CA 1
ATOM 629 C C . LYS A 1 84 ? -5.788 6.909 13.569 1.00 88.19 84 LYS A C 1
ATOM 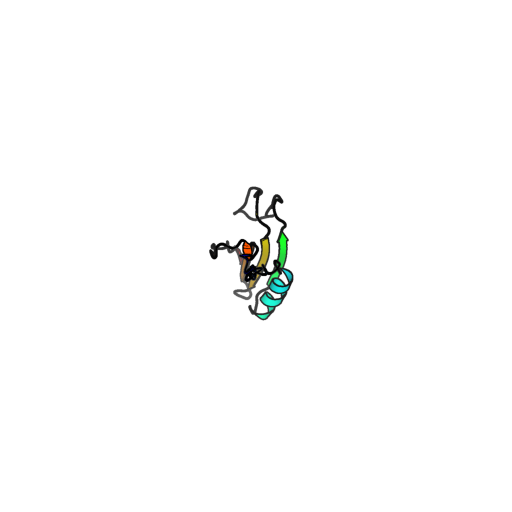631 O O . LYS A 1 84 ? -5.604 8.128 13.584 1.00 88.19 84 LYS A O 1
ATOM 636 N N . PHE A 1 85 ? -4.839 6.041 13.239 1.00 88.56 85 PHE A N 1
ATOM 637 C CA . PHE A 1 85 ? -3.618 6.454 12.555 1.00 88.56 85 PHE A CA 1
ATOM 638 C C . PHE A 1 85 ? -3.578 5.889 11.145 1.00 88.56 85 PHE A C 1
ATOM 640 O O . PHE A 1 85 ? -4.057 4.790 10.874 1.00 88.56 85 PHE A O 1
ATOM 647 N N . ARG A 1 86 ? -2.993 6.669 10.248 1.00 88.19 86 ARG A N 1
ATOM 648 C CA . ARG A 1 86 ? -2.714 6.292 8.871 1.00 88.19 86 ARG A CA 1
ATOM 649 C C . ARG A 1 86 ? -1.209 6.234 8.671 1.00 88.19 86 ARG A C 1
ATOM 651 O O . ARG A 1 86 ? -0.482 7.083 9.197 1.00 88.19 86 ARG A O 1
ATOM 658 N N . PHE A 1 87 ? -0.767 5.243 7.911 1.00 86.69 87 PHE A N 1
ATOM 659 C CA . PHE A 1 87 ? 0.622 5.093 7.506 1.00 86.69 87 PHE A CA 1
ATOM 660 C C . PHE A 1 87 ? 0.726 4.640 6.057 1.00 86.69 87 PHE A C 1
ATOM 662 O O . PHE A 1 87 ? -0.200 4.049 5.500 1.00 86.69 87 PHE A O 1
ATOM 669 N N . GLU A 1 88 ? 1.880 4.920 5.468 1.00 86.06 88 GLU A N 1
ATOM 670 C CA . GLU A 1 88 ? 2.273 4.433 4.153 1.00 86.06 88 GLU A CA 1
ATOM 671 C C . GLU A 1 88 ? 3.666 3.815 4.271 1.00 86.06 88 GLU A C 1
ATOM 673 O O . GLU A 1 88 ? 4.537 4.380 4.928 1.00 86.06 88 GLU A O 1
ATOM 678 N N . VAL A 1 89 ? 3.847 2.644 3.668 1.00 86.56 89 VAL A N 1
ATOM 679 C CA . VAL A 1 89 ? 5.088 1.875 3.583 1.00 86.56 89 VAL A CA 1
ATOM 680 C C . VAL A 1 89 ? 5.456 1.776 2.112 1.00 86.56 89 VAL A C 1
ATOM 682 O O . VAL A 1 89 ? 4.622 1.381 1.298 1.00 86.56 89 VAL A O 1
ATOM 685 N N . TRP A 1 90 ? 6.693 2.110 1.765 1.00 85.62 90 TRP A N 1
ATOM 686 C CA . TRP A 1 90 ? 7.224 1.894 0.421 1.00 85.62 90 TRP A CA 1
ATOM 687 C C . TRP A 1 90 ? 8.273 0.793 0.500 1.00 85.62 90 TRP A C 1
ATOM 689 O O . TRP A 1 90 ? 9.291 0.951 1.176 1.00 85.62 90 TRP A O 1
ATOM 699 N N . LEU A 1 91 ? 7.986 -0.343 -0.127 1.00 85.88 91 LEU A N 1
ATOM 700 C CA . LEU A 1 91 ? 8.828 -1.535 -0.067 1.00 85.88 91 LEU A CA 1
ATOM 701 C C . LEU A 1 91 ? 9.501 -1.743 -1.425 1.00 85.88 91 LEU A C 1
ATOM 703 O O . LEU A 1 91 ? 8.790 -1.985 -2.397 1.00 85.88 91 LEU A O 1
ATOM 707 N N . PRO A 1 92 ? 10.834 -1.653 -1.530 1.00 82.69 92 PRO A N 1
ATOM 708 C CA . PRO A 1 92 ? 11.520 -1.969 -2.776 1.00 82.69 92 PRO A CA 1
ATOM 709 C C . PRO A 1 92 ? 11.425 -3.468 -3.079 1.00 82.69 92 PRO A C 1
ATOM 711 O O . PRO A 1 92 ? 11.099 -4.280 -2.205 1.00 82.69 92 PRO A O 1
ATOM 714 N N . ASN A 1 93 ? 11.770 -3.848 -4.308 1.00 81.38 93 ASN A N 1
ATOM 715 C CA . ASN A 1 93 ? 11.945 -5.255 -4.661 1.00 81.38 93 ASN A CA 1
ATOM 716 C C . ASN A 1 93 ? 12.927 -5.948 -3.701 1.00 81.38 93 ASN A C 1
ATOM 718 O O . ASN A 1 93 ? 13.944 -5.374 -3.310 1.00 81.38 93 ASN A O 1
ATOM 722 N N . SER A 1 94 ? 12.623 -7.196 -3.332 1.00 73.06 94 SER A N 1
ATOM 723 C CA . SER A 1 94 ? 13.450 -8.025 -2.448 1.00 73.06 94 SER A CA 1
ATOM 724 C C . SER A 1 94 ? 14.914 -8.117 -2.895 1.00 73.06 94 SER A C 1
ATOM 726 O O . SER A 1 94 ? 15.802 -8.129 -2.047 1.00 73.06 94 SER A O 1
ATOM 728 N N . GLY A 1 95 ? 15.179 -8.102 -4.208 1.00 73.12 95 GLY A N 1
ATOM 729 C CA . GLY A 1 95 ? 16.540 -8.091 -4.759 1.00 73.12 95 GLY A CA 1
ATOM 730 C C . GLY A 1 95 ? 17.281 -6.753 -4.618 1.00 73.12 95 GLY A C 1
ATOM 731 O O . GLY A 1 95 ? 18.504 -6.720 -4.714 1.00 73.12 95 GLY A O 1
ATOM 732 N N . SER A 1 96 ? 16.563 -5.656 -4.371 1.00 73.75 96 SER A N 1
ATOM 733 C CA . SER A 1 96 ? 17.106 -4.296 -4.232 1.00 73.75 96 SER A CA 1
ATOM 734 C C . SER A 1 96 ? 17.033 -3.771 -2.795 1.00 73.75 96 SER A C 1
ATOM 736 O O . SER A 1 96 ? 17.426 -2.634 -2.524 1.00 73.75 96 SER A O 1
ATOM 738 N N . TRP A 1 97 ? 16.526 -4.574 -1.857 1.00 79.19 97 TRP A N 1
ATOM 739 C CA . TRP A 1 97 ? 16.429 -4.183 -0.459 1.00 79.19 97 TRP A CA 1
ATOM 740 C C . TRP A 1 97 ? 17.774 -4.349 0.254 1.00 79.19 97 TRP A C 1
ATOM 742 O O . TRP A 1 97 ? 18.361 -5.424 0.289 1.00 79.19 97 TRP A O 1
ATOM 752 N N . ASN A 1 98 ? 18.247 -3.280 0.892 1.00 79.81 98 ASN A N 1
ATOM 753 C CA . ASN A 1 98 ? 19.512 -3.256 1.633 1.00 79.81 98 ASN A CA 1
ATOM 754 C C . ASN A 1 98 ? 19.394 -3.754 3.092 1.00 79.81 98 ASN A C 1
ATOM 756 O O . ASN A 1 98 ? 20.292 -3.508 3.897 1.00 79.81 98 ASN A O 1
ATOM 760 N N . GLY A 1 99 ? 18.269 -4.379 3.460 1.00 79.75 99 GLY A N 1
ATOM 761 C CA . GLY A 1 99 ? 17.993 -4.860 4.818 1.00 79.75 99 GLY A CA 1
ATOM 762 C C . GLY A 1 99 ? 17.683 -3.762 5.844 1.00 79.75 99 GLY A C 1
ATOM 763 O O . GLY A 1 99 ? 17.467 -4.068 7.016 1.00 79.75 99 GLY A O 1
ATOM 764 N N . LYS A 1 100 ? 17.653 -2.483 5.445 1.00 80.50 100 LYS A N 1
ATOM 765 C CA . LYS A 1 100 ? 17.352 -1.369 6.352 1.00 80.50 100 LYS A CA 1
ATOM 766 C C . LYS A 1 100 ? 15.867 -1.036 6.322 1.00 80.50 100 LYS A C 1
ATOM 768 O O . LYS A 1 100 ? 15.247 -0.949 5.263 1.00 80.50 100 LYS A O 1
ATOM 773 N N . SER A 1 101 ? 15.313 -0.798 7.504 1.00 77.00 101 SER A N 1
ATOM 774 C CA . SER A 1 101 ? 13.981 -0.231 7.692 1.00 77.00 101 SER A CA 1
ATOM 775 C C . SER A 1 101 ? 14.105 1.211 8.169 1.00 77.00 101 SER A C 1
ATOM 777 O O . SER A 1 101 ? 14.781 1.480 9.165 1.00 77.00 101 SER A O 1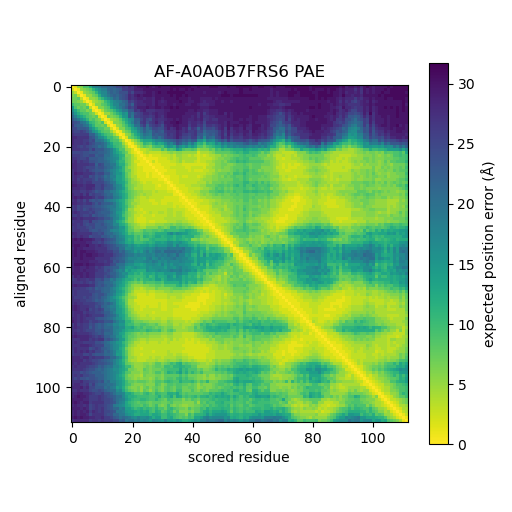
ATOM 779 N N . HIS A 1 102 ? 13.425 2.133 7.497 1.00 77.75 102 HIS A N 1
ATOM 780 C CA . HIS A 1 102 ? 13.338 3.526 7.924 1.00 77.75 102 HIS A CA 1
ATOM 781 C C . HIS A 1 102 ? 11.997 3.791 8.612 1.00 77.75 102 HIS A C 1
ATOM 783 O O . HIS A 1 102 ? 10.984 3.167 8.294 1.00 77.75 102 HIS A O 1
ATOM 789 N N . LYS A 1 103 ? 11.990 4.711 9.584 1.00 75.06 103 LYS A N 1
ATOM 790 C CA . LYS A 1 103 ? 10.765 5.091 10.296 1.00 75.06 103 LYS A CA 1
ATOM 791 C C . LYS A 1 103 ? 9.783 5.737 9.317 1.00 75.06 103 LYS A C 1
ATOM 793 O O . LYS A 1 103 ? 10.133 6.679 8.611 1.00 75.06 103 LYS A O 1
ATOM 798 N N . LEU A 1 104 ? 8.543 5.264 9.347 1.00 70.38 104 LEU A N 1
ATOM 799 C CA . LEU A 1 104 ? 7.450 5.811 8.554 1.00 70.38 104 LEU A CA 1
ATOM 800 C C . LEU A 1 104 ? 6.794 6.985 9.276 1.00 70.38 104 LEU A C 1
ATOM 802 O O . LEU A 1 104 ? 6.723 7.026 10.510 1.00 70.38 104 LEU A O 1
ATOM 806 N N . LYS A 1 105 ? 6.274 7.938 8.502 1.00 70.38 105 LYS A N 1
ATOM 807 C CA . LYS A 1 105 ? 5.457 9.013 9.055 1.00 70.38 105 LYS A CA 1
ATOM 808 C C . LYS A 1 105 ? 4.070 8.465 9.389 1.00 70.38 105 LYS A C 1
ATOM 810 O O . LYS A 1 105 ? 3.368 7.959 8.521 1.00 70.38 105 LYS A O 1
ATOM 815 N N . LEU A 1 106 ? 3.684 8.605 10.653 1.00 75.06 106 LEU A N 1
ATOM 816 C CA . LEU A 1 106 ? 2.335 8.324 11.129 1.00 75.06 106 LEU A CA 1
ATOM 817 C C . LEU A 1 106 ? 1.539 9.623 11.180 1.00 75.06 106 LEU A C 1
ATOM 819 O O . LEU A 1 106 ? 2.020 10.634 11.703 1.00 75.06 106 LEU A O 1
ATOM 823 N N . THR A 1 107 ? 0.314 9.585 10.671 1.00 76.19 107 THR A N 1
ATOM 824 C CA . THR A 1 107 ? -0.647 10.681 10.809 1.00 76.19 107 THR A CA 1
ATOM 825 C C . THR A 1 107 ? -1.810 10.191 11.655 1.00 76.19 107 THR A C 1
ATOM 827 O O . THR A 1 107 ? -2.556 9.317 11.215 1.00 76.19 107 THR A O 1
ATOM 830 N N . SER A 1 108 ? -1.973 10.735 12.863 1.00 77.38 108 SER A N 1
ATOM 831 C CA . SER A 1 108 ? -3.176 10.498 13.663 1.00 77.38 108 SER A CA 1
ATOM 832 C C . SER A 1 108 ? -4.287 11.458 13.243 1.00 77.38 108 SER A C 1
ATOM 834 O O . SER A 1 108 ? -4.036 12.611 12.885 1.00 77.38 108 SER A O 1
ATOM 836 N N . LYS A 1 109 ? -5.526 10.969 13.256 1.00 74.81 109 LYS A N 1
ATOM 837 C CA . LYS A 1 109 ? -6.733 11.773 13.057 1.00 74.81 109 LYS A CA 1
ATOM 838 C C . LYS A 1 109 ? -7.805 11.339 14.051 1.00 74.81 109 LYS A C 1
ATOM 840 O O . LYS A 1 109 ? -7.996 10.141 14.279 1.00 74.81 109 LYS A O 1
ATOM 845 N N . THR A 1 110 ? -8.527 12.316 14.584 1.00 79.19 110 THR A N 1
ATOM 846 C CA 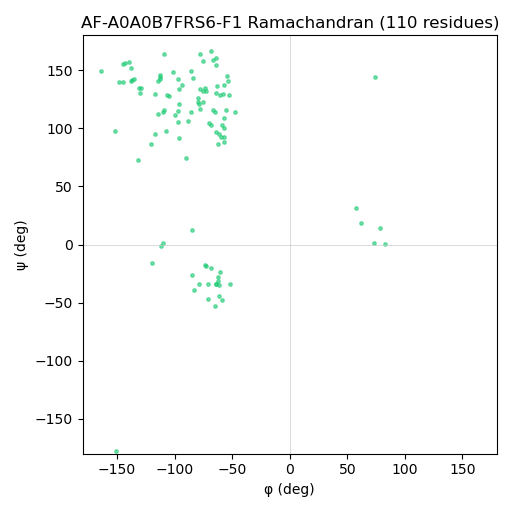. THR A 1 110 ? -9.767 12.095 15.331 1.00 79.19 110 THR A CA 1
ATOM 847 C C . THR A 1 110 ? -10.894 11.833 14.333 1.00 79.19 110 THR A C 1
ATOM 849 O O . THR A 1 110 ? -10.996 12.518 13.314 1.00 79.19 110 THR A O 1
ATOM 852 N N . LYS A 1 111 ? -11.707 10.806 14.581 1.00 70.81 111 LYS A N 1
ATOM 853 C CA . LYS A 1 111 ? -12.949 10.559 13.845 1.00 70.81 111 LYS A CA 1
ATOM 854 C C . LYS A 1 111 ? -14.001 11.522 14.398 1.00 70.81 111 LYS A C 1
ATOM 856 O O . LYS A 1 111 ? -14.289 11.460 15.591 1.00 70.81 111 LYS A O 1
ATOM 861 N N . HIS A 1 112 ? -14.478 12.424 13.545 1.00 63.50 112 HIS A N 1
ATOM 862 C CA . HIS A 1 112 ? -15.617 13.298 13.818 1.00 63.50 112 HIS A CA 1
ATOM 863 C C . HIS A 1 112 ? -16.914 12.607 13.418 1.00 63.50 112 HIS A C 1
ATOM 865 O O . HIS A 1 112 ? -16.873 11.858 12.412 1.00 63.50 112 HIS A O 1
#

Secondary structure (DSSP, 8-state):
-----------------------HHHHHHHHHHHSTTEEEEEEEEEPTT--B--TT-TT--S-B-SPPSEEEEEEEEESSSSEEEEEEEEEE-GGG--S--PPPPPEEEE--

Sequence (112 aa):
MHTLSKWLPVSALLYAASAKPLDCAGLLDSSKTLIKGLNPFVSEIHPANVTFVPVGNVAYPNPVPDLPEFCRFGAEYNTSTTSKFRFEVWLPNSGSWNGKSHKLKLTSKTKH

Solvent-accessible surface area (backbone atoms only — not comparable to full-atom values): 7072 Å² total; per-residue (Å²): 135,81,88,78,89,83,83,82,75,88,74,75,80,73,78,74,75,74,58,61,74,77,56,28,64,59,48,52,56,48,45,50,72,74,37,81,71,47,44,72,80,45,50,41,78,42,65,53,68,44,74,46,70,60,85,89,39,83,92,44,83,59,67,45,70,76,39,68,40,27,27,43,36,27,36,35,35,63,81,47,97,47,33,32,39,36,42,56,48,77,44,56,34,68,79,73,53,86,85,76,83,78,90,66,70,74,47,77,45,73,61,129

Foldseek 3Di:
DDDDDDDDDDPDPPPPVPQDPDCLVVVQVVCPVVPPQKAKDDWDKDAFQDFDDPPPDPVDNDTDGGDHIWIWTKIKGAPDPFKIKIWIDTGHGPVPDPPDDDDTDIDMDTHD

Radius of gyration: 22.42 Å; Cα contacts (8 Å, |Δi|>4): 169; chains: 1; bounding box: 67×59×49 Å

Organism: Thanatephorus cucumeris (strain AG1-IB / isolate 7/3/14) (NCBI:txid1108050)

Nearest PDB structures (foldseek):
  3wmt-assembly1_B  TM=6.695E-01  e=2.179E-02  Aspergillus oryzae RIB40
  3wmt-assembly1_A  TM=6.954E-01  e=5.056E-02  Aspergillus oryzae RIB40